Protein AF-A0A6G4CUG3-F1 (afdb_monomer)

Solvent-accessible surface area (backbone atoms only — not comparable to full-atom values): 8266 Å² total; per-residue (Å²): 133,86,79,74,74,90,74,68,67,43,77,49,81,43,79,61,81,63,92,42,76,66,62,37,51,54,50,52,50,53,38,41,76,62,54,32,41,81,76,51,74,56,91,52,35,38,36,32,38,28,53,72,86,59,74,68,96,69,85,54,70,66,63,53,53,53,46,54,51,54,52,52,51,51,52,60,59,60,56,50,56,53,54,54,53,42,52,52,53,52,52,50,46,58,49,36,65,74,78,49,86,49,68,71,59,55,54,52,51,50,54,51,48,52,50,44,50,54,52,52,51,52,53,50,53,51,51,48,52,66,71,65,45,81,59,94,79,71,127

Structure (mmCIF, N/CA/C/O backbone):
data_AF-A0A6G4CUG3-F1
#
_entry.id   AF-A0A6G4CUG3-F1
#
loop_
_atom_site.group_PDB
_atom_site.id
_atom_site.type_symbol
_atom_site.label_atom_id
_atom_site.label_alt_id
_atom_site.label_comp_id
_atom_site.label_asym_id
_atom_site.label_entity_id
_atom_site.label_seq_id
_atom_site.pdbx_PDB_ins_code
_atom_site.Cartn_x
_atom_site.Cartn_y
_atom_site.Cartn_z
_atom_site.occupancy
_atom_site.B_iso_or_equiv
_atom_site.auth_seq_id
_atom_site.auth_comp_id
_atom_site.auth_asym_id
_atom_site.auth_atom_id
_atom_site.pdbx_PDB_model_num
ATOM 1 N N . MET A 1 1 ? 7.498 -23.394 29.356 1.00 38.47 1 MET A N 1
ATOM 2 C CA . MET A 1 1 ? 6.908 -22.271 28.596 1.00 38.47 1 MET A CA 1
ATOM 3 C C . MET A 1 1 ? 5.405 -22.499 28.534 1.00 38.47 1 MET A C 1
ATOM 5 O O . MET A 1 1 ? 4.965 -23.352 27.773 1.00 38.47 1 MET A O 1
ATOM 9 N N . GLU A 1 2 ? 4.625 -21.840 29.392 1.00 42.25 2 GLU A N 1
ATOM 10 C CA . GLU A 1 2 ? 3.159 -21.927 29.335 1.00 42.25 2 GLU A CA 1
ATOM 11 C C . GLU A 1 2 ? 2.655 -21.310 28.026 1.00 42.25 2 GLU A C 1
ATOM 13 O O . GLU A 1 2 ? 2.906 -20.137 27.737 1.00 42.25 2 GLU A O 1
ATOM 18 N N . LYS A 1 3 ? 1.933 -22.096 27.221 1.00 49.94 3 LYS A N 1
ATOM 19 C CA . LYS A 1 3 ? 1.184 -21.564 26.082 1.00 49.94 3 LYS A CA 1
ATOM 20 C C . LYS A 1 3 ? 0.015 -20.753 26.642 1.00 49.94 3 LYS A C 1
ATOM 22 O O . LYS A 1 3 ? -0.952 -21.328 27.136 1.00 49.94 3 LYS A O 1
ATOM 27 N N . LYS A 1 4 ? 0.109 -19.418 26.582 1.00 57.53 4 LYS A N 1
ATOM 28 C CA . LYS A 1 4 ? -1.028 -18.524 26.853 1.00 57.53 4 LYS A CA 1
ATOM 29 C C . LYS A 1 4 ? -2.232 -18.993 26.030 1.00 57.53 4 LYS A C 1
ATOM 31 O O . LYS A 1 4 ? -2.094 -19.244 24.833 1.00 57.53 4 LYS A O 1
ATOM 36 N N . LYS A 1 5 ? -3.392 -19.115 26.684 1.00 57.47 5 LYS A N 1
ATOM 37 C CA . LYS A 1 5 ? -4.667 -19.460 26.038 1.00 57.47 5 LYS A CA 1
ATOM 38 C C . LYS A 1 5 ? -4.909 -18.535 24.833 1.00 57.47 5 LYS A C 1
ATOM 40 O O . LYS A 1 5 ? -4.590 -17.346 24.942 1.00 57.47 5 LYS A O 1
ATOM 45 N N . PRO A 1 6 ? -5.453 -19.047 23.713 1.00 62.31 6 PRO A N 1
ATOM 46 C CA . PRO A 1 6 ? -5.801 -18.210 22.573 1.00 62.31 6 PRO A CA 1
ATOM 47 C C . PRO A 1 6 ? -6.804 -17.157 23.045 1.00 62.31 6 PRO A C 1
ATOM 49 O O . PRO A 1 6 ? -7.884 -17.486 23.530 1.00 62.31 6 PRO A O 1
ATOM 52 N N . LYS A 1 7 ? -6.396 -15.890 22.985 1.00 66.62 7 LYS A N 1
ATOM 53 C CA . LYS A 1 7 ? -7.278 -14.753 23.218 1.00 66.62 7 LYS A CA 1
ATOM 54 C C . LYS A 1 7 ? -7.787 -14.298 21.862 1.00 66.62 7 LYS A C 1
ATOM 56 O O . LYS A 1 7 ? -6.980 -14.014 20.977 1.00 66.62 7 LYS A O 1
ATOM 61 N N . ASN A 1 8 ? -9.102 -14.246 21.711 1.00 76.00 8 ASN A N 1
ATOM 62 C CA . ASN A 1 8 ? -9.705 -13.678 20.522 1.00 76.00 8 ASN A CA 1
ATOM 63 C C . ASN A 1 8 ? -9.625 -12.153 20.606 1.00 76.00 8 ASN A C 1
ATOM 65 O O . ASN A 1 8 ? -9.974 -11.556 21.628 1.00 76.00 8 ASN A O 1
ATOM 69 N N . TYR A 1 9 ? -9.141 -11.536 19.533 1.00 80.00 9 TYR A N 1
ATOM 70 C CA . TYR A 1 9 ? -8.990 -10.093 19.431 1.00 80.00 9 TYR A CA 1
ATOM 71 C C . TYR A 1 9 ? -9.734 -9.578 18.209 1.00 80.00 9 TYR A C 1
ATOM 73 O O . TYR A 1 9 ? -9.664 -10.171 17.131 1.00 80.00 9 TYR A O 1
ATOM 81 N N . ILE A 1 10 ? -10.378 -8.426 18.368 1.00 82.00 10 ILE A N 1
ATOM 82 C CA . ILE A 1 10 ? -10.897 -7.638 17.256 1.00 82.00 10 ILE A CA 1
ATOM 83 C C . ILE A 1 10 ? -9.861 -6.589 16.857 1.00 82.00 10 ILE A C 1
ATOM 85 O O . ILE A 1 10 ? -9.249 -5.942 17.709 1.00 82.00 10 ILE A O 1
ATOM 89 N N . TYR A 1 11 ? -9.661 -6.425 15.550 1.00 82.44 11 TYR A N 1
ATOM 90 C CA . TYR A 1 11 ? -8.733 -5.450 14.982 1.00 82.44 11 TYR A CA 1
ATOM 91 C C . TYR A 1 11 ? -9.502 -4.333 14.292 1.00 82.44 11 TYR A C 1
ATOM 93 O O . TYR A 1 11 ? -10.471 -4.582 13.571 1.00 82.44 11 TYR A O 1
ATOM 101 N N . TYR A 1 12 ? -9.045 -3.099 14.485 1.00 79.81 12 TYR A N 1
ATOM 102 C CA . TYR A 1 12 ? -9.648 -1.930 13.865 1.00 79.81 12 TYR A CA 1
ATOM 103 C C . TYR A 1 12 ? -8.586 -0.995 13.291 1.00 79.81 12 TYR A C 1
ATOM 105 O O . TYR A 1 12 ? -7.513 -0.823 13.868 1.00 79.81 12 TYR A O 1
ATOM 113 N N . ILE A 1 13 ? -8.898 -0.397 12.139 1.00 77.56 13 ILE A N 1
ATOM 114 C CA . ILE A 1 13 ? -8.057 0.609 11.488 1.00 77.56 13 ILE A CA 1
ATOM 115 C C . ILE A 1 13 ? -8.805 1.936 11.529 1.00 77.56 13 ILE A C 1
ATOM 117 O O . ILE A 1 13 ? -9.894 2.070 10.959 1.00 77.56 13 ILE A O 1
ATOM 121 N N . TYR A 1 14 ? -8.209 2.897 12.217 1.00 72.75 14 TYR A N 1
ATOM 122 C CA . TYR A 1 14 ? -8.731 4.235 12.434 1.00 72.75 14 TYR A CA 1
ATOM 123 C C . TYR A 1 14 ? -8.042 5.226 11.483 1.00 72.75 14 TYR A C 1
ATOM 125 O O . TYR A 1 14 ? -6.818 5.230 11.389 1.00 72.75 14 TYR A O 1
ATOM 133 N N . TYR A 1 15 ? -8.826 6.030 10.754 1.00 64.50 15 TYR A N 1
ATOM 134 C CA . TYR A 1 15 ? -8.349 6.927 9.689 1.00 64.50 15 TYR A CA 1
ATOM 135 C C . TYR A 1 15 ? -8.599 8.389 10.075 1.00 64.50 15 TYR A C 1
ATOM 137 O O . TYR A 1 15 ? -9.541 9.025 9.588 1.00 64.50 15 TYR A O 1
ATOM 145 N N . HIS A 1 16 ? -7.775 8.934 10.963 1.00 66.56 16 HIS A N 1
ATOM 146 C CA . HIS A 1 16 ? -7.820 10.353 11.301 1.00 66.56 16 HIS A CA 1
ATOM 147 C C . HIS A 1 16 ? -6.407 10.909 11.404 1.00 66.56 16 HIS A C 1
ATOM 149 O O . HIS A 1 16 ? -5.521 10.275 11.974 1.00 66.56 16 HIS A O 1
ATOM 155 N N . GLN A 1 17 ? -6.235 12.102 10.844 1.00 58.38 17 GLN A N 1
ATOM 156 C CA . GLN A 1 17 ? -5.035 12.900 11.011 1.00 58.38 17 GLN A CA 1
ATOM 157 C C . GLN A 1 17 ? -5.108 13.543 12.387 1.00 58.38 17 GLN A C 1
ATOM 159 O O . GLN A 1 17 ? -5.989 14.353 12.649 1.00 58.38 17 GLN A O 1
ATOM 164 N N . LEU A 1 18 ? -4.243 13.096 13.289 1.00 64.50 18 LEU A N 1
ATOM 165 C CA . LEU A 1 18 ? -4.003 13.777 14.553 1.00 64.50 18 LEU A CA 1
ATOM 166 C C . LEU A 1 18 ? -2.769 14.639 14.292 1.00 64.50 18 LEU A C 1
ATOM 168 O O . LEU A 1 18 ? -1.647 14.142 14.370 1.00 64.50 18 LEU A O 1
ATOM 172 N N . ASP A 1 19 ? -3.005 15.877 13.855 1.00 58.91 19 ASP A N 1
ATOM 173 C CA . ASP A 1 19 ? -1.961 16.785 13.359 1.00 58.91 19 ASP A CA 1
ATOM 174 C C . ASP A 1 19 ? -1.005 17.256 14.471 1.00 58.91 19 ASP A C 1
ATOM 176 O O . ASP A 1 19 ? 0.130 17.632 14.190 1.00 58.91 19 ASP A O 1
ATOM 180 N N . ASN A 1 20 ? -1.425 17.159 15.739 1.00 69.81 20 ASN A N 1
ATOM 181 C CA . ASN A 1 20 ? -0.613 17.481 16.909 1.00 69.81 20 ASN A CA 1
ATOM 182 C C . ASN A 1 20 ? -0.310 16.246 17.767 1.00 69.81 20 ASN A C 1
ATOM 184 O O . ASN A 1 20 ? -1.187 15.438 18.085 1.00 69.81 20 ASN A O 1
ATOM 188 N N . ASP A 1 21 ? 0.935 16.156 18.238 1.00 68.69 21 ASP A N 1
ATOM 189 C CA . ASP A 1 21 ? 1.394 15.089 19.137 1.00 68.69 21 ASP A CA 1
ATOM 190 C C . ASP A 1 21 ? 0.704 15.120 20.518 1.00 68.69 21 ASP A C 1
ATOM 192 O O . ASP A 1 21 ? 0.601 14.079 21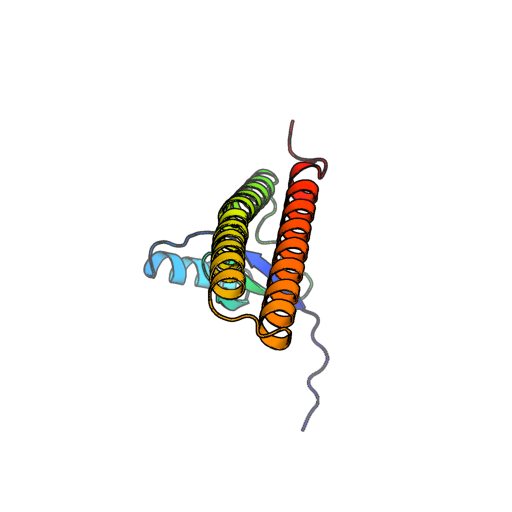.174 1.00 68.69 21 ASP A O 1
ATOM 196 N N . SER A 1 22 ? 0.217 16.286 20.968 1.00 69.88 22 SER A N 1
ATOM 197 C CA . SER A 1 22 ? -0.586 16.424 22.195 1.00 69.88 22 SER A CA 1
ATOM 198 C C . SER A 1 22 ? -1.944 15.746 22.047 1.00 69.88 22 SER A C 1
ATOM 200 O O . SER A 1 22 ? -2.276 14.840 22.812 1.00 69.88 22 SER A O 1
ATOM 202 N N . ASP A 1 23 ? -2.671 16.126 21.001 1.00 71.19 23 ASP A N 1
ATOM 203 C CA . ASP A 1 23 ? -4.045 15.698 20.733 1.00 71.19 23 ASP A CA 1
ATOM 204 C C . ASP A 1 23 ? -4.063 14.200 20.435 1.00 71.19 23 ASP A C 1
ATOM 206 O O . ASP A 1 23 ? -4.961 13.460 20.831 1.00 71.19 23 ASP A O 1
ATOM 210 N N . LYS A 1 24 ? -2.988 13.713 19.809 1.00 73.19 24 LYS A N 1
ATOM 211 C CA . LYS A 1 24 ? -2.760 12.295 19.582 1.00 73.19 24 LYS A CA 1
ATOM 212 C C . LYS A 1 24 ? -2.622 11.491 20.870 1.00 73.19 24 LYS A C 1
ATOM 214 O O . LYS A 1 24 ? -3.206 10.413 20.967 1.00 73.19 24 LYS A O 1
ATOM 219 N N . LYS A 1 25 ? -1.838 11.965 21.842 1.00 78.50 25 LYS A N 1
ATOM 220 C CA . LYS A 1 25 ? -1.655 11.258 23.122 1.00 78.50 25 LYS A CA 1
ATOM 221 C C . LYS A 1 25 ? -2.955 11.206 23.911 1.00 78.50 25 LYS A C 1
ATOM 223 O O . LYS A 1 25 ? -3.293 10.146 24.431 1.00 78.50 25 LYS A O 1
ATOM 228 N N . GLU A 1 26 ? -3.682 12.316 23.950 1.00 79.06 26 GLU A N 1
ATOM 229 C CA . GLU A 1 26 ? -4.989 12.398 24.600 1.00 79.06 26 GLU A CA 1
ATOM 230 C C . GLU A 1 26 ? -6.000 11.458 23.933 1.00 79.06 26 GLU A C 1
ATOM 232 O O . GLU A 1 26 ? -6.650 10.656 24.603 1.00 79.06 26 GLU A O 1
ATOM 237 N N . TYR A 1 27 ? -6.049 11.452 22.601 1.00 78.56 27 TYR A N 1
ATOM 238 C CA . TYR A 1 27 ? -6.943 10.578 21.850 1.00 78.56 27 TYR A CA 1
ATOM 239 C C . TYR A 1 27 ? -6.602 9.087 22.010 1.00 78.56 27 TYR A C 1
ATOM 241 O O . TYR A 1 27 ? -7.492 8.254 22.185 1.00 78.56 27 TYR A O 1
ATOM 249 N N . ILE A 1 28 ? -5.313 8.724 21.997 1.00 81.50 28 ILE A N 1
ATOM 250 C CA . ILE A 1 28 ? -4.866 7.347 22.268 1.00 81.50 28 ILE A CA 1
ATOM 251 C C . ILE A 1 28 ? -5.240 6.928 23.694 1.00 81.50 28 ILE A C 1
ATOM 253 O O . ILE A 1 28 ? -5.625 5.776 23.905 1.00 81.50 28 ILE A O 1
ATOM 257 N N . GLN A 1 29 ? -5.139 7.841 24.661 1.00 84.25 29 GLN A N 1
ATOM 258 C CA . GLN A 1 29 ? -5.531 7.568 26.038 1.00 84.25 29 GLN A CA 1
ATOM 259 C C . GLN A 1 29 ? -7.042 7.327 26.144 1.00 84.25 29 GLN A C 1
ATOM 261 O O . GLN A 1 29 ? -7.444 6.324 26.724 1.00 84.25 29 GLN A O 1
ATOM 266 N N . LEU A 1 30 ? -7.864 8.145 25.483 1.00 83.50 30 LEU A N 1
ATOM 267 C CA . LEU A 1 30 ? -9.316 7.954 25.425 1.00 83.50 30 LEU A CA 1
ATOM 268 C C . LEU A 1 30 ? -9.697 6.600 24.807 1.00 83.50 30 LEU A C 1
ATOM 270 O O . LEU A 1 30 ? -10.554 5.889 25.329 1.00 83.50 30 LEU A O 1
ATOM 274 N N . LEU A 1 31 ? -9.029 6.199 23.721 1.00 83.44 31 LEU A N 1
ATOM 275 C CA . LEU A 1 31 ? -9.234 4.880 23.114 1.00 83.44 31 LEU A CA 1
ATOM 276 C C . LEU A 1 31 ? -8.866 3.745 24.073 1.00 83.44 31 LEU A C 1
ATOM 278 O O . LEU A 1 31 ? -9.586 2.749 24.156 1.00 83.44 31 LEU A O 1
ATOM 282 N N . LYS A 1 32 ? -7.771 3.903 24.817 1.00 85.69 32 LYS A N 1
ATOM 283 C CA . LYS A 1 32 ? -7.337 2.935 25.825 1.00 85.69 32 LYS A CA 1
ATOM 284 C C . LYS A 1 32 ? -8.356 2.797 26.950 1.00 85.69 32 LYS A C 1
ATOM 286 O O . LYS A 1 32 ? -8.653 1.670 27.345 1.00 85.69 32 LYS A O 1
ATOM 291 N N . ASP A 1 33 ? -8.921 3.911 27.400 1.00 85.50 33 ASP A N 1
ATOM 292 C CA . ASP A 1 33 ? -9.972 3.933 28.418 1.00 85.50 33 ASP A CA 1
ATOM 293 C C . ASP A 1 33 ? -11.266 3.275 27.899 1.00 85.50 33 ASP A C 1
ATOM 295 O O . ASP A 1 33 ? -11.953 2.582 28.646 1.00 85.50 33 ASP A O 1
ATOM 299 N N . ALA A 1 34 ? -11.536 3.371 26.593 1.00 81.62 34 ALA A N 1
ATOM 300 C CA . ALA A 1 34 ? -12.619 2.661 25.905 1.00 81.62 34 ALA A CA 1
ATOM 301 C C . ALA A 1 34 ? -12.315 1.173 25.595 1.00 81.62 34 ALA A C 1
ATOM 303 O O . ALA A 1 34 ? -13.079 0.516 24.886 1.00 81.62 34 ALA A O 1
ATOM 304 N N . GLY A 1 35 ? -11.200 0.621 26.088 1.00 84.50 35 GLY A N 1
ATOM 305 C CA . GLY A 1 35 ? -10.820 -0.787 25.902 1.00 84.50 35 GLY A CA 1
ATOM 306 C C . GLY A 1 35 ? -10.017 -1.088 24.630 1.00 84.50 35 GLY A C 1
ATOM 307 O O . GLY A 1 35 ? -9.665 -2.245 24.378 1.00 84.50 35 GLY A O 1
ATOM 308 N N . TRP A 1 36 ? -9.671 -0.068 23.841 1.00 86.75 36 TRP A N 1
ATOM 309 C CA . TRP A 1 36 ? -8.887 -0.205 22.614 1.00 86.75 36 TRP A CA 1
ATOM 310 C C . TRP A 1 36 ? -7.399 0.024 22.864 1.00 86.75 36 TRP A C 1
ATOM 312 O O . TRP A 1 36 ? -6.943 1.100 23.232 1.00 86.75 36 TRP A O 1
ATOM 322 N N . ASN A 1 37 ? -6.591 -0.987 22.582 1.00 86.62 37 ASN A N 1
ATOM 323 C CA . ASN A 1 37 ? -5.144 -0.901 22.692 1.00 86.62 37 ASN A CA 1
ATOM 324 C C . ASN A 1 37 ? -4.520 -0.480 21.361 1.00 86.62 37 ASN A C 1
ATOM 326 O O . ASN A 1 37 ? -4.712 -1.142 20.339 1.00 86.62 37 ASN A O 1
ATOM 330 N N . PHE A 1 38 ? -3.695 0.562 21.403 1.00 84.81 38 PHE A N 1
ATOM 331 C CA . PHE A 1 38 ? -2.842 0.954 20.287 1.00 84.81 38 PHE A CA 1
ATOM 332 C C . PHE A 1 38 ? -1.797 -0.125 19.975 1.00 84.81 38 PHE A C 1
ATOM 334 O O . PHE A 1 38 ? -1.132 -0.638 20.877 1.00 84.81 38 PHE A O 1
ATOM 341 N N . ILE A 1 39 ? -1.659 -0.465 18.692 1.00 86.25 39 ILE A N 1
ATOM 342 C CA . ILE A 1 39 ? -0.627 -1.381 18.193 1.00 86.25 39 ILE A CA 1
ATOM 343 C C . ILE A 1 39 ? 0.471 -0.586 17.494 1.00 86.25 39 ILE A C 1
ATOM 345 O O . ILE A 1 39 ? 1.636 -0.663 17.875 1.00 86.25 39 ILE A O 1
ATOM 349 N N . SER A 1 40 ? 0.098 0.147 16.448 1.00 83.12 40 SER A N 1
ATOM 350 C CA . SER A 1 40 ? 1.026 0.887 15.600 1.00 83.12 40 SER A CA 1
ATOM 351 C C . SER A 1 40 ? 0.291 1.967 14.813 1.00 83.12 40 SER A C 1
ATOM 353 O O . SER A 1 40 ? -0.939 1.985 14.735 1.00 83.12 40 SER A O 1
ATOM 355 N N . GLN A 1 41 ? 1.057 2.867 14.205 1.00 77.81 41 GLN A N 1
ATOM 356 C CA . GLN A 1 41 ? 0.555 3.843 13.250 1.00 77.81 41 GLN A CA 1
ATOM 357 C C . GLN A 1 41 ? 1.381 3.760 11.971 1.00 77.81 41 GLN A C 1
ATOM 359 O O . GLN A 1 41 ? 2.607 3.658 12.032 1.00 77.81 41 GLN A O 1
ATOM 364 N N . TYR A 1 42 ? 0.705 3.829 10.829 1.00 75.69 42 TYR A N 1
ATOM 365 C CA . TYR A 1 42 ? 1.326 3.987 9.522 1.00 75.69 42 TYR A CA 1
ATOM 366 C C . TYR A 1 42 ? 0.616 5.111 8.774 1.00 75.69 42 TYR A C 1
ATOM 368 O O . TYR A 1 42 ? -0.581 5.008 8.502 1.00 75.69 42 TYR A O 1
ATOM 376 N N . ASP A 1 43 ? 1.349 6.184 8.472 1.00 74.06 43 ASP A N 1
ATOM 377 C CA . ASP A 1 43 ? 0.787 7.404 7.886 1.00 74.06 43 ASP A CA 1
ATOM 378 C C . ASP A 1 43 ? -0.439 7.887 8.700 1.00 74.06 43 ASP A C 1
ATOM 380 O O . ASP A 1 43 ? -0.355 8.066 9.922 1.00 74.06 43 ASP A O 1
ATOM 384 N N . ASN A 1 44 ? -1.600 8.023 8.062 1.00 70.06 44 ASN A N 1
ATOM 385 C CA . ASN A 1 44 ? -2.841 8.484 8.685 1.00 70.06 44 ASN A CA 1
ATOM 386 C C . ASN A 1 44 ? -3.714 7.332 9.213 1.00 70.06 44 ASN A C 1
ATOM 388 O O . ASN A 1 44 ? -4.908 7.519 9.462 1.00 70.06 44 ASN A O 1
ATOM 392 N N . MET A 1 45 ? -3.141 6.129 9.333 1.00 73.31 45 MET A N 1
ATOM 393 C CA . MET A 1 45 ? -3.821 4.922 9.798 1.00 73.31 45 MET A CA 1
ATOM 394 C C . MET A 1 45 ? -3.292 4.494 11.162 1.00 73.31 45 MET A C 1
ATOM 396 O O . MET A 1 45 ? -2.105 4.209 11.324 1.00 73.31 45 MET A O 1
ATOM 400 N N . ILE A 1 46 ? -4.189 4.390 12.136 1.00 81.31 46 ILE A N 1
ATOM 401 C CA . ILE A 1 46 ? -3.892 3.881 13.473 1.00 81.31 46 ILE A CA 1
ATOM 402 C C . ILE A 1 46 ? -4.473 2.475 13.605 1.00 81.31 46 ILE A C 1
ATOM 404 O O . ILE A 1 46 ? -5.665 2.258 13.375 1.00 81.31 46 ILE A O 1
ATOM 408 N N . PHE A 1 47 ? -3.625 1.523 13.983 1.00 82.88 47 PHE A N 1
ATOM 409 C CA . PHE A 1 47 ? -3.993 0.132 14.205 1.00 82.88 47 PHE A CA 1
ATOM 410 C C . PHE A 1 47 ? -4.310 -0.093 15.678 1.00 82.88 47 PHE A C 1
ATOM 412 O O . PHE A 1 47 ? -3.480 0.154 16.558 1.00 82.88 47 PHE A O 1
ATOM 419 N N . LEU A 1 48 ? -5.516 -0.590 15.934 1.00 86.12 48 LEU A N 1
ATOM 420 C CA . LEU A 1 48 ? -6.062 -0.801 17.267 1.00 86.12 48 LEU A CA 1
ATOM 421 C C . LEU A 1 48 ? -6.478 -2.264 17.436 1.00 86.12 48 LEU A C 1
ATOM 423 O O . LEU A 1 48 ? -6.940 -2.902 16.485 1.00 86.12 48 LEU A O 1
ATOM 427 N N . ARG A 1 49 ? -6.340 -2.783 18.657 1.00 87.44 49 ARG A N 1
ATOM 428 C CA . ARG A 1 49 ? -6.863 -4.095 19.063 1.00 87.44 49 ARG A CA 1
ATOM 429 C C . ARG A 1 49 ? -7.718 -3.977 20.314 1.00 87.44 49 ARG A C 1
ATOM 431 O O . ARG A 1 49 ? -7.346 -3.260 21.239 1.00 87.44 49 ARG A O 1
ATOM 438 N N . ALA A 1 50 ? -8.782 -4.753 20.392 1.00 86.44 50 ALA A N 1
ATOM 439 C CA . ALA A 1 50 ? -9.569 -4.906 21.609 1.00 86.44 50 ALA A CA 1
ATOM 440 C C . ALA A 1 50 ? -9.971 -6.373 21.809 1.00 86.44 50 ALA A C 1
ATOM 442 O O . ALA A 1 50 ? -9.786 -7.195 20.907 1.00 86.44 50 ALA A O 1
ATOM 443 N N . GLU A 1 51 ? -10.445 -6.721 23.003 1.00 85.31 51 GLU A N 1
ATOM 444 C CA . GLU A 1 51 ? -11.002 -8.055 23.257 1.00 85.31 51 GLU A CA 1
ATOM 445 C C . GLU A 1 51 ? -12.372 -8.185 22.559 1.00 85.31 51 GLU A C 1
ATOM 447 O O . GLU A 1 51 ? -13.034 -7.191 22.246 1.00 85.31 51 GLU A O 1
ATOM 452 N N . GLU A 1 52 ? -12.790 -9.411 22.237 1.00 77.75 52 GLU A N 1
ATOM 453 C CA . GLU A 1 52 ? -14.126 -9.633 21.671 1.00 77.75 52 GLU A CA 1
ATOM 454 C C . GLU A 1 52 ? -15.212 -9.110 22.623 1.00 77.75 52 GLU A C 1
ATOM 456 O O . GLU A 1 52 ? -15.214 -9.422 23.810 1.00 77.75 52 GLU A O 1
ATOM 461 N N . GLY A 1 53 ? -16.140 -8.307 22.093 1.00 75.38 53 GLY A N 1
ATOM 462 C CA . GLY A 1 53 ? -17.214 -7.680 22.869 1.00 75.38 53 GLY A CA 1
ATOM 463 C C . GLY A 1 53 ? -16.978 -6.211 23.229 1.00 75.38 53 GLY A C 1
ATOM 464 O O . GLY A 1 53 ? -17.913 -5.566 23.696 1.00 75.38 53 GLY A O 1
ATOM 465 N N . THR A 1 54 ? -15.791 -5.647 22.971 1.00 79.06 54 THR A N 1
ATOM 466 C CA . THR A 1 54 ? -15.570 -4.198 23.112 1.00 79.06 54 THR A CA 1
ATOM 467 C C . THR A 1 54 ? -16.426 -3.414 22.111 1.00 79.06 54 THR A C 1
ATOM 469 O O . THR A 1 54 ? -16.503 -3.766 20.928 1.00 79.06 54 THR A O 1
ATOM 472 N N . GLU A 1 55 ? -17.069 -2.344 22.585 1.00 75.94 55 GLU A N 1
ATOM 473 C CA . GLU A 1 55 ? -17.899 -1.476 21.7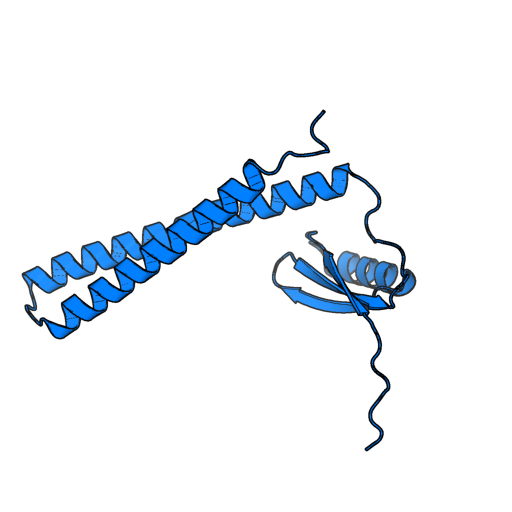51 1.00 75.94 55 GLU A CA 1
ATOM 474 C C . GLU A 1 55 ? -17.098 -0.861 20.597 1.00 75.94 55 GLU A C 1
ATOM 476 O O . GLU A 1 55 ? -15.914 -0.520 20.709 1.00 75.94 55 GLU A O 1
ATOM 481 N N . LYS A 1 56 ? -17.754 -0.741 19.439 1.00 68.31 56 LYS A N 1
ATOM 482 C CA . LYS A 1 56 ? -17.130 -0.195 18.233 1.00 68.31 56 LYS A CA 1
ATOM 483 C C . LYS A 1 56 ? -16.895 1.302 18.414 1.00 68.31 56 LYS A C 1
ATOM 485 O O . LYS A 1 56 ? -17.817 2.027 18.751 1.00 68.31 56 LYS A O 1
ATOM 490 N N . ILE A 1 57 ? -15.690 1.755 18.060 1.00 68.94 57 ILE A N 1
ATOM 491 C CA . ILE A 1 57 ? -15.278 3.173 18.114 1.00 68.94 57 ILE A CA 1
ATOM 492 C C . ILE A 1 57 ? -16.211 4.076 17.294 1.00 68.94 57 ILE A C 1
ATOM 494 O O . ILE A 1 57 ? -16.394 5.241 17.619 1.00 68.94 57 ILE A O 1
ATOM 498 N N . TYR A 1 58 ? -16.800 3.541 16.225 1.00 64.38 58 TYR A N 1
ATOM 499 C CA . TYR A 1 58 ? -17.758 4.265 15.405 1.00 64.38 58 TYR A CA 1
ATOM 500 C C . TYR A 1 58 ? -19.062 3.489 15.314 1.00 64.38 58 TYR A C 1
ATOM 502 O O . TYR A 1 58 ? -19.109 2.381 14.768 1.00 64.38 58 TYR A O 1
ATOM 510 N N . THR A 1 59 ? -20.117 4.103 15.826 1.00 59.03 59 THR A N 1
ATOM 511 C CA . THR A 1 59 ? -21.508 3.680 15.65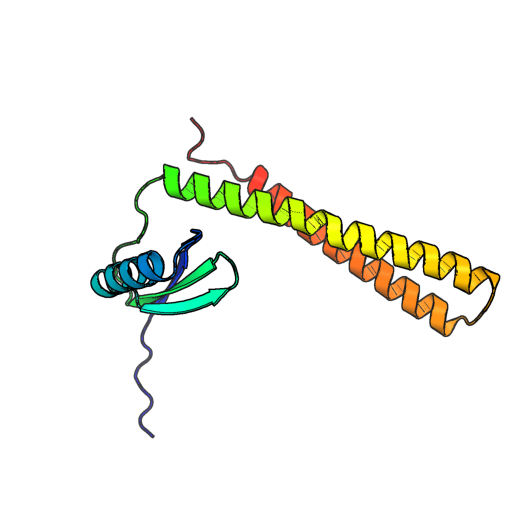0 1.00 59.03 59 THR A CA 1
ATOM 512 C C . THR A 1 59 ? -22.185 4.429 14.508 1.00 59.03 59 THR A C 1
ATOM 514 O O . THR A 1 59 ? -23.157 3.929 13.942 1.00 59.03 59 THR A O 1
ATOM 517 N N . ASP A 1 60 ? -21.637 5.586 14.127 1.00 59.09 60 ASP A N 1
ATOM 518 C CA . ASP A 1 60 ? -22.301 6.516 13.227 1.00 59.09 60 ASP A CA 1
ATOM 519 C C . ASP A 1 60 ? -21.949 6.264 11.762 1.00 59.09 60 ASP A C 1
ATOM 521 O O . ASP A 1 60 ? -20.801 6.089 11.341 1.00 59.09 60 ASP A O 1
ATOM 525 N N . ILE A 1 61 ? -23.012 6.264 10.970 1.00 57.38 61 ILE A N 1
ATOM 526 C CA . ILE A 1 61 ? -23.031 6.015 9.534 1.00 57.38 61 ILE A CA 1
ATOM 527 C C . ILE A 1 61 ? -22.166 7.029 8.767 1.00 57.38 61 ILE A C 1
ATOM 529 O O . ILE A 1 61 ? -21.443 6.663 7.834 1.00 57.38 61 ILE A O 1
ATOM 533 N N . ASP A 1 62 ? -22.191 8.289 9.193 1.00 57.50 62 ASP A N 1
ATOM 534 C CA . ASP A 1 62 ? -21.499 9.383 8.514 1.00 57.50 62 ASP A CA 1
ATOM 535 C C . ASP A 1 62 ? -19.978 9.239 8.613 1.00 57.50 62 ASP A C 1
ATOM 537 O O . ASP A 1 62 ? -19.244 9.496 7.652 1.00 57.50 62 ASP A O 1
ATOM 541 N N . THR A 1 63 ? -19.476 8.727 9.738 1.00 60.44 63 THR A N 1
ATOM 542 C CA . THR A 1 63 ? -18.038 8.523 9.936 1.00 60.44 63 THR A CA 1
ATOM 543 C C . THR A 1 63 ? -17.502 7.362 9.098 1.00 60.44 63 THR A C 1
ATOM 545 O O . THR A 1 63 ? -16.364 7.410 8.619 1.00 60.44 63 THR A O 1
ATOM 548 N N . LEU A 1 64 ? -18.336 6.351 8.830 1.00 60.72 64 LEU A N 1
ATOM 549 C CA . LEU A 1 64 ? -18.014 5.273 7.890 1.00 60.72 64 LEU A CA 1
ATOM 550 C C . LEU A 1 64 ? -17.933 5.790 6.445 1.00 60.72 64 LEU A C 1
ATOM 552 O O . LEU A 1 64 ? -17.003 5.427 5.721 1.00 60.72 64 LEU A O 1
ATOM 556 N N . ALA A 1 65 ? -18.840 6.684 6.042 1.00 58.44 65 ALA A N 1
ATOM 557 C CA . ALA A 1 65 ? -18.813 7.301 4.716 1.00 58.44 65 ALA A CA 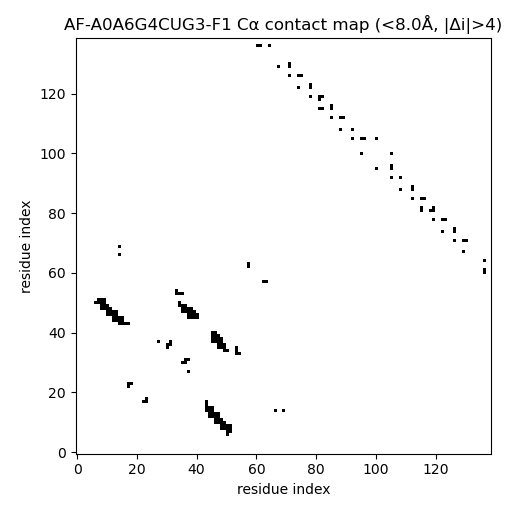1
ATOM 558 C C . ALA A 1 65 ? -17.583 8.211 4.517 1.00 58.44 65 ALA A C 1
ATOM 560 O O . ALA A 1 65 ? -16.944 8.176 3.461 1.00 58.44 65 ALA A O 1
ATOM 561 N N . ILE A 1 66 ? -17.192 8.981 5.540 1.00 61.38 66 ILE A N 1
ATOM 562 C CA . ILE A 1 66 ? -15.964 9.798 5.514 1.00 61.38 66 ILE A CA 1
ATOM 563 C C . ILE A 1 66 ? -14.720 8.909 5.369 1.00 61.38 66 ILE A C 1
ATOM 565 O O . ILE A 1 66 ? -13.823 9.231 4.583 1.00 61.38 66 ILE A O 1
ATOM 569 N N . ARG A 1 67 ? -14.671 7.767 6.069 1.00 63.25 67 ARG A N 1
ATOM 570 C CA . ARG A 1 67 ? -13.583 6.784 5.947 1.00 63.25 67 ARG A CA 1
ATOM 571 C C . ARG A 1 67 ? -13.480 6.218 4.530 1.00 63.25 67 ARG A C 1
ATOM 573 O O . ARG A 1 67 ? -12.380 6.188 3.975 1.00 63.25 67 ARG A O 1
ATOM 580 N N . GLU A 1 68 ? -14.596 5.794 3.935 1.00 63.09 68 GLU A N 1
ATOM 581 C CA . GLU A 1 68 ? -14.602 5.271 2.560 1.00 63.09 68 GLU A CA 1
ATOM 582 C C . GLU A 1 68 ? -14.152 6.343 1.550 1.00 63.09 68 GLU A C 1
ATOM 584 O O . GLU A 1 68 ? -13.336 6.059 0.667 1.00 63.09 68 GLU A O 1
ATOM 589 N N . ASN A 1 69 ? -14.577 7.597 1.729 1.00 63.56 69 ASN A N 1
ATOM 590 C CA . ASN A 1 69 ? -14.152 8.708 0.877 1.00 63.56 69 ASN A CA 1
ATOM 591 C C . ASN A 1 69 ? -12.648 9.004 0.998 1.00 63.56 69 ASN A C 1
ATOM 593 O O . ASN A 1 69 ? -11.977 9.102 -0.035 1.00 63.56 69 ASN A O 1
ATOM 597 N N . LYS A 1 70 ? -12.092 9.081 2.218 1.00 63.44 70 LYS A N 1
ATOM 598 C CA . LYS A 1 70 ? -10.648 9.307 2.435 1.00 63.44 70 LYS A CA 1
ATOM 599 C C . LYS A 1 70 ? -9.797 8.189 1.827 1.00 63.44 70 LYS A C 1
ATOM 601 O O . LYS A 1 70 ? -8.815 8.467 1.141 1.00 63.44 70 LYS A O 1
ATOM 606 N N . PHE A 1 71 ? -10.208 6.935 2.006 1.00 65.69 71 PHE A N 1
ATOM 607 C CA . PHE A 1 71 ? -9.511 5.789 1.422 1.00 65.69 71 PHE A CA 1
ATOM 608 C C . PHE A 1 71 ? -9.566 5.808 -0.117 1.00 65.69 71 PHE A C 1
ATOM 610 O O . PHE A 1 71 ? -8.552 5.594 -0.781 1.00 65.69 71 PHE A O 1
ATOM 617 N N . SER A 1 72 ? -10.718 6.163 -0.699 1.00 64.25 72 SER A N 1
ATOM 618 C CA . SER A 1 72 ? -10.860 6.296 -2.156 1.00 64.25 72 SER A CA 1
ATOM 619 C C . SER A 1 72 ? -10.002 7.424 -2.748 1.00 64.25 72 SER A C 1
ATOM 621 O O . SER A 1 72 ? -9.512 7.295 -3.871 1.00 64.25 72 SER A O 1
ATOM 623 N N . TYR A 1 73 ? -9.799 8.517 -2.002 1.00 64.12 73 TYR A N 1
ATOM 624 C CA . TYR A 1 73 ? -8.954 9.634 -2.421 1.00 64.12 73 TYR A CA 1
ATOM 625 C C . TYR A 1 73 ? -7.469 9.254 -2.417 1.00 64.12 73 TYR A C 1
ATOM 627 O O . TYR A 1 73 ? -6.773 9.559 -3.385 1.00 64.12 73 TYR A O 1
ATOM 635 N N . SER A 1 74 ? -7.006 8.525 -1.393 1.00 66.62 74 SER A N 1
ATOM 636 C CA . SER A 1 74 ? -5.630 8.005 -1.351 1.00 66.62 74 SER A CA 1
ATOM 637 C C . SER A 1 74 ? -5.343 7.109 -2.554 1.00 66.62 74 SER A C 1
ATOM 639 O O . SER A 1 74 ? -4.402 7.372 -3.295 1.00 66.62 74 SER A O 1
ATOM 641 N N . ILE A 1 75 ? -6.226 6.143 -2.841 1.00 69.12 75 ILE A N 1
ATOM 642 C CA . ILE A 1 75 ? -6.048 5.228 -3.980 1.00 69.12 75 ILE A CA 1
ATOM 643 C C . ILE A 1 75 ? -5.932 5.994 -5.300 1.00 69.12 75 ILE A C 1
ATOM 645 O O . ILE A 1 75 ? -5.062 5.688 -6.107 1.00 69.12 75 ILE A O 1
ATOM 649 N N . LYS A 1 76 ? -6.765 7.020 -5.525 1.00 72.19 76 LYS A N 1
ATOM 650 C CA . LYS A 1 76 ? -6.667 7.844 -6.741 1.00 72.19 76 LYS A CA 1
ATOM 651 C C . LYS A 1 76 ? -5.312 8.534 -6.879 1.00 72.19 76 LYS A C 1
ATOM 653 O O . LYS A 1 76 ? -4.800 8.615 -7.989 1.00 72.19 76 LYS A O 1
ATOM 658 N N . LYS A 1 77 ? -4.760 9.062 -5.784 1.00 73.25 77 LYS A N 1
ATOM 659 C CA . LYS A 1 77 ? -3.448 9.720 -5.792 1.00 73.25 77 LYS A CA 1
ATOM 660 C C . LYS A 1 77 ? -2.342 8.705 -6.092 1.00 73.25 77 LYS A C 1
ATOM 662 O O . LYS A 1 77 ? -1.492 8.960 -6.944 1.00 73.25 77 LYS A O 1
ATOM 667 N N . ASP A 1 78 ? -2.417 7.538 -5.463 1.00 76.12 78 ASP A N 1
ATOM 668 C CA . ASP A 1 78 ? -1.415 6.477 -5.585 1.00 76.12 78 ASP A CA 1
ATOM 669 C C . ASP A 1 78 ? -1.431 5.804 -6.968 1.00 76.12 78 ASP A C 1
ATOM 671 O O . ASP A 1 78 ? -0.419 5.261 -7.402 1.00 76.12 78 ASP A O 1
ATOM 675 N N . MET A 1 79 ? -2.538 5.905 -7.714 1.00 77.38 79 MET A N 1
ATOM 676 C CA . MET A 1 79 ? -2.636 5.425 -9.098 1.00 77.38 79 MET A CA 1
ATOM 677 C C . MET A 1 79 ? -1.757 6.192 -10.099 1.00 77.38 79 MET A C 1
ATOM 679 O O . MET A 1 79 ? -1.411 5.632 -11.138 1.00 77.38 79 MET A O 1
ATOM 683 N N . PHE A 1 80 ? -1.374 7.443 -9.824 1.00 81.44 80 PHE A N 1
ATOM 684 C CA . PHE A 1 80 ? -0.549 8.223 -10.760 1.00 81.44 80 PHE A CA 1
ATOM 685 C C . PHE A 1 80 ? 0.929 7.821 -10.733 1.00 81.44 80 PHE A C 1
ATOM 687 O O . PHE A 1 80 ? 1.593 7.850 -11.769 1.00 81.44 80 PHE A O 1
ATOM 694 N N . ALA A 1 81 ? 1.441 7.408 -9.573 1.00 86.19 81 ALA A N 1
ATOM 695 C CA . ALA A 1 81 ? 2.834 7.002 -9.412 1.00 86.19 81 ALA A CA 1
ATOM 696 C C . ALA A 1 81 ? 3.258 5.847 -10.350 1.00 86.19 81 ALA A C 1
ATOM 698 O O . ALA A 1 81 ? 4.245 6.019 -11.072 1.00 86.19 81 ALA A O 1
ATOM 699 N N . PRO A 1 82 ? 2.539 4.706 -10.432 1.00 86.44 82 PRO A N 1
ATOM 700 C CA . PRO A 1 82 ? 2.934 3.612 -11.318 1.00 86.44 82 PRO A CA 1
ATOM 701 C C . PRO A 1 82 ? 2.837 3.986 -12.802 1.00 86.44 82 PRO A C 1
ATOM 703 O O . PRO A 1 82 ? 3.646 3.505 -13.590 1.00 86.44 82 PRO A O 1
ATOM 706 N N . ILE A 1 83 ? 1.919 4.883 -13.186 1.00 87.25 83 ILE A N 1
ATOM 707 C CA . ILE A 1 83 ? 1.802 5.377 -14.569 1.00 87.25 83 ILE A CA 1
ATOM 708 C C . ILE A 1 83 ? 3.056 6.162 -14.965 1.00 87.25 83 ILE A C 1
ATOM 710 O O . ILE A 1 83 ? 3.618 5.930 -16.035 1.00 87.25 83 ILE A O 1
ATOM 714 N N . ILE A 1 84 ? 3.524 7.061 -14.095 1.00 90.06 84 ILE A N 1
ATOM 715 C CA . ILE A 1 84 ? 4.739 7.851 -14.341 1.00 90.06 84 ILE A CA 1
ATOM 716 C C . ILE A 1 84 ? 5.959 6.929 -14.447 1.00 90.06 84 ILE A C 1
ATOM 718 O O . ILE A 1 84 ? 6.742 7.049 -15.387 1.00 90.06 84 ILE A O 1
ATOM 722 N N . ILE A 1 85 ? 6.094 5.970 -13.526 1.00 90.88 85 ILE A N 1
ATOM 723 C CA . ILE A 1 85 ? 7.197 4.999 -13.541 1.00 90.88 85 ILE A CA 1
ATOM 724 C C . ILE A 1 85 ? 7.165 4.169 -14.832 1.00 90.88 85 ILE A C 1
ATOM 726 O O . ILE A 1 85 ? 8.196 3.996 -15.478 1.00 90.88 85 ILE A O 1
ATOM 730 N N . MET A 1 86 ? 5.989 3.707 -15.256 1.00 91.00 86 MET A N 1
ATOM 731 C CA . MET A 1 86 ? 5.828 2.955 -16.501 1.00 91.00 86 MET A CA 1
ATOM 732 C C . MET A 1 86 ? 6.286 3.763 -17.724 1.00 91.00 86 MET A C 1
ATOM 734 O O . MET A 1 86 ? 7.009 3.227 -18.562 1.00 91.00 86 MET A O 1
ATOM 738 N N . LEU A 1 87 ? 5.930 5.050 -17.811 1.00 91.81 87 LEU A N 1
ATOM 739 C CA . LEU A 1 87 ? 6.387 5.926 -18.897 1.00 91.81 87 LEU A CA 1
ATOM 740 C C . LEU A 1 87 ? 7.916 6.058 -18.924 1.00 91.81 87 LEU A C 1
ATOM 742 O O . LEU A 1 87 ? 8.511 5.994 -20.000 1.00 91.81 87 LEU A O 1
ATOM 746 N N . LEU A 1 88 ? 8.559 6.173 -17.759 1.00 92.88 88 LEU A N 1
ATOM 747 C CA . LEU A 1 88 ? 10.022 6.213 -17.664 1.00 92.88 88 LEU A CA 1
ATOM 748 C C . LEU A 1 88 ? 10.664 4.922 -18.191 1.00 92.88 88 LEU A C 1
ATOM 750 O O . LEU A 1 88 ? 11.632 4.992 -18.946 1.00 92.88 88 LEU A O 1
ATOM 754 N N . PHE A 1 89 ? 10.110 3.753 -17.855 1.00 90.12 89 PHE A N 1
ATOM 755 C CA . PHE A 1 89 ? 10.612 2.472 -18.366 1.00 90.12 89 PHE A CA 1
ATOM 756 C C . PHE A 1 89 ? 10.379 2.294 -19.872 1.00 90.12 89 PHE A C 1
ATOM 758 O O . PHE A 1 89 ? 11.226 1.712 -20.548 1.00 90.12 89 PHE A O 1
ATOM 765 N N . ILE A 1 90 ? 9.282 2.825 -20.421 1.00 89.88 90 ILE A N 1
ATOM 766 C CA . ILE A 1 90 ? 9.043 2.832 -21.873 1.00 89.88 90 ILE A CA 1
ATOM 767 C C . ILE A 1 90 ? 10.091 3.697 -22.585 1.00 89.88 90 ILE A C 1
ATOM 769 O O . ILE A 1 90 ? 10.665 3.261 -23.581 1.00 89.88 90 ILE A O 1
ATOM 773 N N . ILE A 1 91 ? 10.383 4.894 -22.065 1.00 90.06 91 ILE A N 1
ATOM 774 C CA . ILE A 1 91 ? 11.429 5.769 -22.619 1.00 90.06 91 ILE A CA 1
ATOM 775 C C . ILE A 1 91 ? 12.796 5.084 -22.528 1.00 90.06 91 ILE A C 1
ATOM 777 O O . ILE A 1 91 ? 13.534 5.051 -23.512 1.00 90.06 91 ILE A O 1
ATOM 781 N N . LEU A 1 92 ? 13.110 4.482 -21.377 1.00 87.50 92 LEU A N 1
ATOM 782 C CA . LEU A 1 92 ? 14.342 3.722 -21.182 1.00 87.50 92 LEU A CA 1
ATOM 783 C C . LEU A 1 92 ? 14.471 2.590 -22.209 1.00 87.50 92 LEU A C 1
ATOM 785 O O . LEU A 1 92 ? 15.543 2.426 -22.783 1.00 87.50 92 LEU A O 1
ATOM 789 N N . ARG A 1 93 ? 13.389 1.854 -22.490 1.00 85.31 93 ARG A N 1
ATOM 790 C CA . ARG A 1 93 ? 13.372 0.806 -23.521 1.00 85.31 93 ARG A CA 1
ATOM 791 C C . ARG A 1 93 ? 13.717 1.361 -24.902 1.00 85.31 93 ARG A C 1
ATOM 793 O O . ARG A 1 93 ? 14.568 0.794 -25.571 1.00 85.31 93 ARG A O 1
ATOM 800 N N . ILE A 1 94 ? 13.100 2.472 -25.309 1.00 87.25 94 ILE A N 1
ATOM 801 C CA . ILE A 1 94 ? 13.351 3.093 -26.624 1.00 87.25 94 ILE A CA 1
ATOM 802 C C . ILE A 1 94 ? 14.824 3.503 -26.759 1.00 87.25 94 ILE A C 1
ATOM 804 O O . ILE A 1 94 ? 15.436 3.301 -27.809 1.00 87.25 94 ILE A O 1
ATOM 808 N N . ILE A 1 95 ? 15.406 4.053 -25.689 1.00 85.88 95 ILE A N 1
ATOM 809 C CA . ILE A 1 95 ? 16.827 4.415 -25.652 1.00 85.88 95 ILE A CA 1
ATOM 810 C C . ILE A 1 95 ? 17.692 3.152 -25.751 1.00 85.88 95 ILE A C 1
ATOM 812 O O . ILE A 1 95 ? 18.586 3.089 -26.591 1.00 85.88 95 ILE A O 1
ATOM 816 N N . LEU A 1 96 ? 17.418 2.126 -24.943 1.00 83.38 96 LEU A N 1
ATOM 817 C CA . LEU A 1 96 ? 18.184 0.879 -24.966 1.00 83.38 96 LEU A CA 1
ATOM 818 C C . LEU A 1 96 ? 18.122 0.193 -26.334 1.00 83.38 96 LEU A C 1
ATOM 820 O O . LEU A 1 96 ? 19.173 -0.141 -26.866 1.00 83.38 96 LEU A O 1
ATOM 824 N N . ASP A 1 97 ? 16.948 0.094 -26.958 1.00 81.81 97 ASP A N 1
ATOM 825 C CA . ASP A 1 97 ? 16.797 -0.458 -28.313 1.00 81.81 97 ASP A CA 1
ATOM 826 C C . ASP A 1 97 ? 17.621 0.311 -29.359 1.00 81.81 97 ASP A C 1
ATOM 828 O O . ASP A 1 97 ? 18.136 -0.287 -30.304 1.00 81.81 97 ASP A O 1
ATOM 832 N N . SER A 1 98 ? 17.778 1.626 -29.177 1.00 80.38 98 SER A N 1
ATOM 833 C CA . SER A 1 98 ? 18.510 2.493 -30.109 1.00 80.38 98 SER A CA 1
ATOM 834 C C . SER A 1 98 ? 20.033 2.411 -29.951 1.00 80.38 98 SER A C 1
ATOM 836 O O . SER A 1 98 ? 20.753 2.587 -30.932 1.00 80.38 98 SER A O 1
ATOM 838 N N . PHE A 1 99 ? 20.539 2.162 -28.737 1.00 72.31 99 PHE A N 1
ATOM 839 C CA . PHE A 1 99 ? 21.978 2.227 -28.430 1.00 72.31 99 PHE A CA 1
ATOM 840 C C . PHE A 1 99 ? 22.615 0.871 -28.092 1.00 72.31 99 PHE A C 1
ATOM 842 O O . PHE A 1 99 ? 23.804 0.671 -28.334 1.00 72.31 99 PHE A O 1
ATOM 849 N N . ILE A 1 100 ? 21.860 -0.051 -27.493 1.00 66.88 100 ILE A N 1
ATOM 850 C CA . ILE A 1 100 ? 22.362 -1.274 -26.859 1.00 66.88 100 ILE A CA 1
ATOM 851 C C . ILE A 1 100 ? 21.379 -2.421 -27.149 1.00 66.88 100 ILE A C 1
ATOM 853 O O . ILE A 1 100 ? 20.464 -2.695 -26.377 1.00 66.88 100 ILE A O 1
ATOM 857 N N . ASN A 1 101 ? 21.589 -3.152 -28.249 1.00 69.81 101 ASN A N 1
ATOM 858 C CA . ASN A 1 101 ? 20.736 -4.288 -28.634 1.00 69.81 101 ASN A CA 1
ATOM 859 C C . ASN A 1 101 ? 21.065 -5.567 -27.829 1.00 69.81 101 ASN A C 1
ATOM 861 O O . ASN A 1 101 ? 21.463 -6.601 -28.373 1.00 69.81 101 ASN A O 1
ATOM 865 N N . ILE A 1 102 ? 20.947 -5.487 -26.500 1.00 81.00 102 ILE A N 1
ATOM 866 C CA . ILE A 1 102 ? 21.124 -6.624 -25.590 1.00 81.00 102 ILE A CA 1
ATOM 867 C C . ILE A 1 102 ? 19.747 -7.207 -25.269 1.00 81.00 102 ILE A C 1
ATOM 869 O O . ILE A 1 102 ? 19.016 -6.712 -24.411 1.00 81.00 102 ILE A O 1
ATOM 873 N N . LYS A 1 103 ? 19.423 -8.332 -25.914 1.00 82.25 103 LYS A N 1
ATOM 874 C CA . LYS A 1 103 ? 18.129 -9.025 -25.772 1.00 82.25 103 LYS A CA 1
ATOM 875 C C . LYS A 1 103 ? 17.735 -9.321 -24.318 1.00 82.25 103 LYS A C 1
ATOM 877 O O . LYS A 1 103 ? 16.564 -9.199 -23.974 1.00 82.25 103 LYS A O 1
ATOM 882 N N . ILE A 1 104 ? 18.698 -9.681 -23.461 1.00 84.25 104 ILE A N 1
ATOM 883 C CA . ILE A 1 104 ? 18.438 -10.006 -22.045 1.00 84.25 104 ILE A CA 1
ATOM 884 C C . ILE A 1 104 ? 17.931 -8.784 -21.259 1.00 84.25 104 ILE A C 1
ATOM 886 O O . ILE A 1 104 ? 17.067 -8.905 -20.389 1.00 84.25 104 ILE A O 1
ATOM 890 N N . LEU A 1 105 ? 18.460 -7.600 -21.575 1.00 82.62 105 LEU A N 1
ATOM 891 C CA . LEU A 1 105 ? 18.138 -6.360 -20.880 1.00 82.62 105 LEU A CA 1
ATOM 892 C C . LEU A 1 105 ? 16.742 -5.883 -21.286 1.00 82.62 105 LEU A C 1
ATOM 894 O O . LEU A 1 105 ? 15.922 -5.581 -20.421 1.00 82.62 105 LEU A O 1
ATOM 898 N N . ASN A 1 106 ? 16.441 -5.930 -22.585 1.00 83.44 106 ASN A N 1
ATOM 899 C CA . ASN A 1 106 ? 15.120 -5.604 -23.120 1.00 83.44 106 ASN A CA 1
ATOM 900 C C . ASN A 1 106 ? 14.028 -6.515 -22.552 1.00 83.44 106 ASN A C 1
ATOM 902 O O . ASN A 1 106 ? 12.996 -6.026 -22.099 1.00 83.44 106 ASN A O 1
ATOM 906 N N . PHE A 1 107 ? 14.290 -7.823 -22.486 1.00 86.88 107 PHE A N 1
ATOM 907 C CA . PHE A 1 107 ? 13.362 -8.780 -21.885 1.00 86.88 107 PHE A CA 1
ATOM 908 C C . PHE A 1 107 ? 13.093 -8.478 -20.400 1.00 86.88 107 PHE A C 1
ATOM 910 O O . PHE A 1 107 ? 11.954 -8.538 -19.941 1.00 86.88 107 PHE A O 1
ATOM 917 N N . THR A 1 108 ? 14.125 -8.083 -19.649 1.00 88.50 108 THR A N 1
ATOM 918 C CA . THR A 1 108 ? 13.975 -7.691 -18.238 1.00 88.50 108 THR A CA 1
ATOM 919 C C . THR A 1 108 ? 13.101 -6.441 -18.090 1.00 88.50 108 THR A C 1
ATOM 921 O O . THR A 1 108 ? 12.210 -6.407 -17.239 1.00 88.50 108 THR A O 1
ATOM 924 N N . VAL A 1 109 ? 13.309 -5.424 -18.932 1.00 88.81 109 VAL A N 1
ATOM 925 C CA . VAL A 1 109 ? 12.495 -4.196 -18.928 1.00 88.81 109 VAL A CA 1
ATOM 926 C C . VAL A 1 109 ? 11.035 -4.493 -19.291 1.00 88.81 109 VAL A C 1
ATOM 928 O O . VAL A 1 109 ? 10.128 -3.952 -18.657 1.00 88.81 109 VAL A O 1
ATOM 931 N N . GLU A 1 110 ? 10.783 -5.392 -20.244 1.00 87.75 110 GLU A N 1
ATOM 932 C CA . GLU A 1 110 ? 9.425 -5.810 -20.620 1.00 87.75 110 GLU A CA 1
ATOM 933 C C . GLU A 1 110 ? 8.674 -6.488 -19.468 1.00 87.75 110 GLU A C 1
ATOM 935 O O . GLU A 1 110 ? 7.504 -6.173 -19.235 1.00 87.75 110 GLU A O 1
ATOM 940 N N . ILE A 1 111 ? 9.344 -7.350 -18.693 1.00 92.75 111 ILE A N 1
ATOM 941 C CA . ILE A 1 111 ? 8.750 -7.971 -17.498 1.00 92.75 111 ILE A CA 1
ATOM 942 C C . ILE A 1 111 ? 8.352 -6.907 -16.468 1.00 92.75 111 ILE A C 1
ATOM 944 O O . ILE A 1 111 ? 7.262 -6.980 -15.893 1.00 92.75 111 ILE A O 1
ATOM 948 N N . ILE A 1 112 ? 9.204 -5.901 -16.248 1.00 91.88 112 ILE A N 1
ATOM 949 C CA . ILE A 1 112 ? 8.923 -4.810 -15.304 1.00 91.88 112 ILE A CA 1
ATOM 950 C C . ILE A 1 112 ? 7.700 -4.008 -15.763 1.00 91.88 112 ILE A C 1
ATOM 952 O O . ILE A 1 112 ? 6.792 -3.766 -14.965 1.00 91.88 112 ILE A O 1
ATOM 956 N N . ILE A 1 113 ? 7.635 -3.642 -17.047 1.00 91.19 113 ILE A N 1
ATOM 957 C CA . ILE A 1 113 ? 6.492 -2.915 -17.617 1.00 91.19 113 ILE A CA 1
ATOM 958 C C . ILE A 1 113 ? 5.205 -3.740 -17.475 1.00 91.19 113 ILE A C 1
ATOM 960 O O . ILE A 1 113 ? 4.194 -3.213 -17.010 1.00 91.19 113 ILE A O 1
ATOM 964 N N . ALA A 1 114 ? 5.237 -5.035 -17.802 1.00 92.12 114 ALA A N 1
ATOM 965 C CA . ALA A 1 114 ? 4.082 -5.920 -17.650 1.00 92.12 114 ALA A CA 1
ATOM 966 C C . ALA A 1 114 ? 3.603 -6.007 -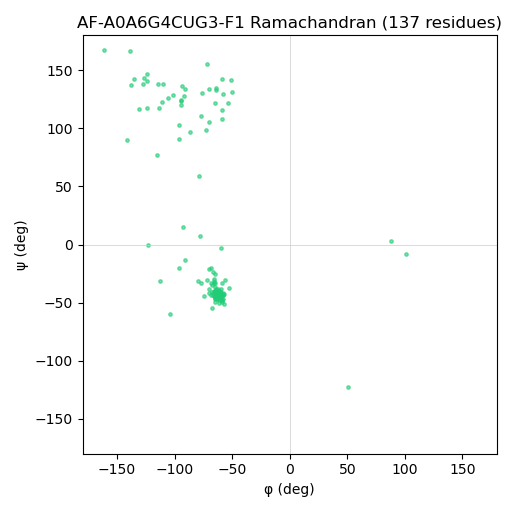16.188 1.00 92.12 114 ALA A C 1
ATOM 968 O O . ALA A 1 114 ? 2.400 -5.933 -15.919 1.00 92.12 114 ALA A O 1
ATOM 969 N N . GLY A 1 115 ? 4.536 -6.089 -15.233 1.00 92.56 115 GLY A N 1
ATOM 970 C CA . GLY A 1 115 ? 4.230 -6.059 -13.802 1.00 92.56 115 GLY A CA 1
ATOM 971 C C . GLY A 1 115 ? 3.571 -4.748 -13.359 1.00 92.56 115 GLY A C 1
ATOM 972 O O . GLY A 1 115 ? 2.567 -4.773 -12.644 1.00 92.56 115 GLY A O 1
ATOM 973 N N . LEU A 1 116 ? 4.077 -3.605 -13.832 1.00 91.25 116 LEU A N 1
ATOM 974 C CA . LEU A 1 116 ? 3.508 -2.281 -13.546 1.00 91.25 116 LEU A CA 1
ATOM 975 C C . LEU A 1 116 ? 2.094 -2.118 -14.119 1.00 91.25 116 LEU A C 1
ATOM 977 O O . LEU A 1 116 ? 1.222 -1.557 -13.448 1.00 91.25 116 LEU A O 1
ATOM 981 N N . ILE A 1 117 ? 1.836 -2.650 -15.318 1.00 90.88 117 ILE A N 1
ATOM 982 C CA . ILE A 1 117 ? 0.491 -2.681 -15.912 1.00 90.88 117 ILE A CA 1
ATOM 983 C C . ILE A 1 117 ? -0.452 -3.497 -15.024 1.00 90.88 117 ILE A C 1
ATOM 985 O O . ILE A 1 117 ? -1.512 -3.000 -14.639 1.00 90.88 117 ILE A O 1
ATOM 989 N N . GLY A 1 118 ? -0.056 -4.716 -14.642 1.00 91.19 118 GLY A N 1
ATOM 990 C CA . GLY A 1 118 ? -0.860 -5.581 -13.775 1.00 91.19 118 GLY A CA 1
ATOM 991 C C . GLY A 1 118 ? -1.185 -4.928 -12.429 1.00 91.19 118 GLY A C 1
ATOM 992 O O . GLY A 1 118 ? -2.339 -4.935 -11.992 1.00 91.19 118 GLY A O 1
ATOM 993 N N . PHE A 1 119 ? -0.195 -4.284 -11.807 1.00 90.06 119 PHE A N 1
ATOM 994 C CA . PHE A 1 119 ? -0.380 -3.540 -10.561 1.00 90.06 119 PHE A CA 1
ATOM 995 C C . PHE A 1 119 ? -1.357 -2.364 -10.723 1.00 90.06 119 PHE A C 1
ATOM 997 O O . PHE A 1 119 ? -2.270 -2.195 -9.913 1.00 90.06 119 PHE A O 1
ATOM 1004 N N . THR A 1 120 ? -1.229 -1.591 -11.804 1.00 88.62 120 THR A N 1
ATOM 1005 C CA . THR A 1 120 ? -2.115 -0.449 -12.089 1.00 88.62 120 THR A CA 1
ATOM 1006 C C . THR A 1 120 ? -3.561 -0.899 -12.313 1.00 88.62 120 THR A C 1
ATOM 1008 O O . THR A 1 120 ? -4.495 -0.288 -11.787 1.00 88.62 120 THR A O 1
ATOM 1011 N N . VAL A 1 121 ? -3.763 -2.006 -13.034 1.00 89.88 121 VAL A N 1
ATOM 1012 C CA . VAL A 1 121 ? -5.090 -2.610 -13.237 1.00 89.88 121 VAL A CA 1
ATOM 1013 C C . VAL A 1 121 ? -5.689 -3.073 -11.907 1.00 89.88 121 VAL A C 1
ATOM 1015 O O . VAL A 1 121 ? -6.865 -2.814 -11.647 1.00 89.88 121 VAL A O 1
ATOM 1018 N N . ALA A 1 122 ? -4.898 -3.700 -11.033 1.00 88.62 122 ALA A N 1
ATOM 1019 C CA . ALA A 1 122 ? -5.364 -4.122 -9.712 1.00 88.62 122 ALA A CA 1
ATOM 1020 C C . ALA A 1 122 ? -5.827 -2.930 -8.852 1.00 88.62 122 ALA A C 1
ATOM 1022 O O . ALA A 1 122 ? -6.909 -2.990 -8.255 1.00 88.62 122 ALA A O 1
ATOM 1023 N N . LEU A 1 123 ? -5.067 -1.827 -8.843 1.00 86.19 123 LEU A N 1
ATOM 1024 C CA . LEU A 1 123 ? -5.469 -0.586 -8.170 1.00 86.19 123 LEU A CA 1
ATOM 1025 C C . LEU A 1 123 ? -6.770 -0.019 -8.750 1.00 86.19 123 LEU A C 1
ATOM 1027 O O . LEU A 1 123 ? -7.661 0.371 -7.993 1.00 86.19 123 LEU A O 1
ATOM 1031 N N . PHE A 1 124 ? -6.922 -0.027 -10.077 1.00 86.44 124 PHE A N 1
ATOM 1032 C CA . PHE A 1 124 ? -8.138 0.451 -10.735 1.00 86.44 124 PHE A CA 1
ATOM 1033 C C . PHE A 1 124 ? -9.368 -0.399 -10.387 1.00 86.44 124 PHE A C 1
ATOM 1035 O O . PHE A 1 124 ? -10.428 0.145 -10.075 1.00 86.44 124 PHE A O 1
ATOM 1042 N N . ILE A 1 125 ? -9.232 -1.728 -10.367 1.00 87.31 125 ILE A N 1
ATOM 1043 C CA . ILE A 1 125 ? -10.304 -2.635 -9.928 1.00 87.31 125 ILE A CA 1
ATOM 1044 C C . ILE A 1 125 ? -10.669 -2.358 -8.463 1.00 87.31 125 ILE A C 1
ATOM 1046 O O . ILE A 1 125 ? -11.855 -2.292 -8.129 1.00 87.31 125 ILE A O 1
ATOM 1050 N N . GLY A 1 126 ? -9.674 -2.166 -7.591 1.00 83.12 126 GLY A N 1
ATOM 1051 C CA . GLY A 1 126 ? -9.889 -1.781 -6.194 1.00 83.12 126 GLY A CA 1
ATOM 1052 C C . GLY A 1 126 ? -10.669 -0.469 -6.071 1.00 83.12 126 GLY A C 1
ATOM 1053 O O . GLY A 1 126 ? -11.673 -0.408 -5.360 1.00 83.12 126 GLY A O 1
ATOM 1054 N N . TYR A 1 127 ? -10.272 0.547 -6.838 1.00 83.00 127 TYR A N 1
ATOM 1055 C CA . TYR A 1 127 ? -10.967 1.830 -6.910 1.00 83.00 127 TYR A CA 1
ATOM 1056 C C . TYR A 1 127 ? -12.429 1.681 -7.365 1.00 83.00 127 TYR A C 1
ATOM 1058 O O . TYR A 1 127 ? -13.336 2.220 -6.722 1.00 83.00 127 TYR A O 1
ATOM 1066 N N . LEU A 1 128 ? -12.681 0.920 -8.436 1.00 83.12 128 LEU A N 1
ATOM 1067 C CA . LEU A 1 128 ? -14.035 0.670 -8.933 1.00 83.12 128 LEU A CA 1
ATOM 1068 C C . LEU A 1 128 ? -14.892 -0.060 -7.904 1.00 83.12 128 LEU A C 1
ATOM 1070 O O . LEU A 1 128 ? -16.033 0.340 -7.695 1.00 83.12 128 LEU A O 1
ATOM 1074 N N . LYS A 1 129 ? -14.354 -1.075 -7.218 1.00 81.19 129 LYS A N 1
ATOM 1075 C CA . LYS A 1 129 ? -15.083 -1.776 -6.151 1.00 81.19 129 LYS A CA 1
ATOM 1076 C C . LYS A 1 129 ? -15.519 -0.823 -5.046 1.00 81.19 129 LYS A C 1
ATOM 1078 O O . LYS A 1 129 ? -16.651 -0.925 -4.598 1.00 81.19 129 LYS A O 1
ATOM 1083 N N . ILE A 1 130 ? -14.665 0.112 -4.636 1.00 75.19 130 ILE A N 1
ATOM 1084 C CA . ILE A 1 130 ? -15.001 1.100 -3.598 1.00 75.19 130 ILE A CA 1
ATOM 1085 C C . ILE A 1 130 ? -16.067 2.076 -4.105 1.00 75.19 130 ILE A C 1
ATOM 1087 O O . ILE A 1 130 ? -17.022 2.362 -3.392 1.00 75.19 130 ILE A O 1
ATOM 1091 N N . LYS A 1 131 ? -15.939 2.557 -5.347 1.00 74.75 131 LYS A N 1
ATOM 1092 C CA . LYS A 1 131 ? -16.879 3.521 -5.940 1.00 74.75 131 LYS A CA 1
ATOM 1093 C C . LYS A 1 131 ? -18.257 2.919 -6.240 1.00 74.75 131 LYS A C 1
ATOM 1095 O O . LYS A 1 131 ? -19.259 3.616 -6.113 1.00 74.75 131 LYS A O 1
ATOM 1100 N N . LEU A 1 132 ? -18.292 1.667 -6.699 1.00 73.94 132 LEU A N 1
ATOM 1101 C CA . LEU A 1 132 ? -19.501 0.953 -7.126 1.00 73.94 132 LEU A CA 1
ATOM 1102 C C . LEU A 1 132 ? -20.165 0.171 -5.993 1.00 73.94 132 LEU A C 1
ATOM 1104 O O . LEU A 1 132 ? -21.301 -0.270 -6.165 1.00 73.94 132 LEU A O 1
ATOM 1108 N N . LYS A 1 133 ? -19.485 -0.021 -4.852 1.00 70.38 133 LYS A N 1
ATOM 1109 C CA . LYS A 1 133 ? -20.106 -0.612 -3.666 1.00 70.38 133 LYS A CA 1
ATOM 1110 C C . LYS A 1 133 ? -21.365 0.204 -3.362 1.00 70.38 133 LYS A C 1
ATOM 1112 O O . LYS A 1 133 ? -21.251 1.422 -3.202 1.00 70.38 133 LYS A O 1
ATOM 1117 N N . PRO A 1 134 ? -22.555 -0.423 -3.328 1.00 57.28 134 PRO A N 1
ATOM 1118 C CA . PRO A 1 134 ? -23.790 0.290 -3.056 1.00 57.28 134 PR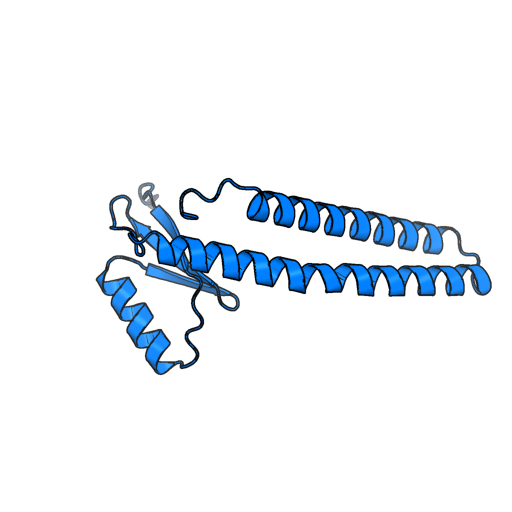O A CA 1
ATOM 1119 C C . PRO A 1 134 ? -23.640 0.935 -1.686 1.00 57.28 134 PRO A C 1
ATOM 1121 O O . PRO A 1 134 ? -23.560 0.256 -0.660 1.00 57.28 134 PRO A O 1
ATOM 1124 N N . ASN A 1 135 ? -23.498 2.257 -1.695 1.00 56.16 135 ASN A N 1
ATOM 1125 C CA . ASN A 1 135 ? -23.292 3.010 -0.483 1.00 56.16 135 ASN A CA 1
ATOM 1126 C C . ASN A 1 135 ? -24.635 3.020 0.244 1.00 56.16 135 ASN A C 1
ATOM 1128 O O . ASN A 1 135 ? -25.522 3.799 -0.095 1.00 56.16 135 ASN A O 1
ATOM 1132 N N . LYS A 1 136 ? -24.787 2.125 1.227 1.00 50.78 136 LYS A N 1
ATOM 1133 C CA . LYS A 1 136 ? -25.996 1.976 2.057 1.00 50.78 136 LYS A CA 1
ATOM 1134 C C . LYS A 1 136 ? -26.345 3.261 2.836 1.00 50.78 136 LYS A C 1
ATOM 1136 O O . LYS A 1 136 ? -27.350 3.298 3.536 1.00 50.78 136 LYS A O 1
ATOM 1141 N N . TYR A 1 137 ? -25.503 4.286 2.708 1.00 49.16 137 TYR A N 1
ATOM 1142 C CA . TYR A 1 137 ? -25.494 5.533 3.453 1.00 49.16 137 TYR A CA 1
ATOM 1143 C C . TYR A 1 137 ? -25.586 6.786 2.565 1.00 49.16 137 TYR A C 1
ATOM 1145 O O . TYR A 1 137 ? -25.629 7.894 3.087 1.00 49.16 137 TYR A O 1
ATOM 1153 N N . ARG A 1 138 ? -25.653 6.643 1.231 1.00 46.41 138 ARG A N 1
ATOM 1154 C CA . ARG A 1 138 ? -26.084 7.735 0.341 1.00 46.41 138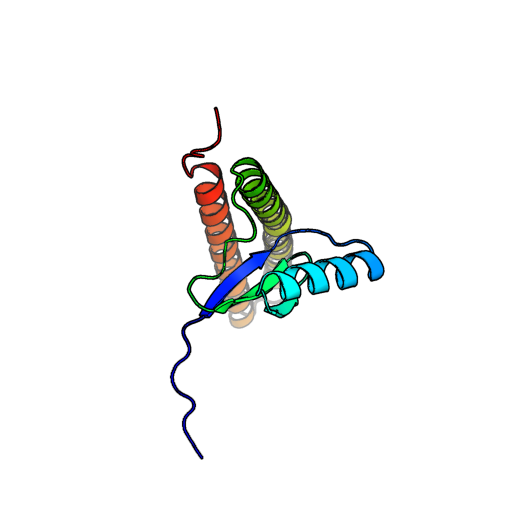 ARG A CA 1
ATOM 1155 C C . ARG A 1 138 ? -27.610 7.695 0.239 1.00 46.41 138 ARG A C 1
ATOM 1157 O O . ARG A 1 138 ? -28.140 6.892 -0.524 1.00 46.41 138 ARG A O 1
ATOM 1164 N N . LYS A 1 139 ? -28.291 8.517 1.037 1.00 42.09 139 LYS A N 1
ATOM 1165 C CA . LYS A 1 139 ? -29.639 8.997 0.706 1.00 42.09 139 LYS A CA 1
ATOM 1166 C C . LYS A 1 139 ? -29.520 10.260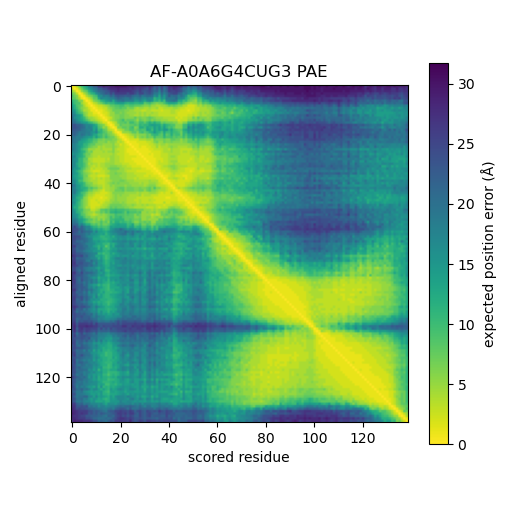 -0.133 1.00 42.09 139 LYS A C 1
ATOM 1168 O O . LYS A 1 139 ? -28.590 11.046 0.151 1.00 42.09 139 LYS A O 1
#

Secondary structure (DSSP, 8-state):
--------EEEEEEE----SHHHHHHHHHHHHHTTPEEEEEETTEEEEEEETTPPPS---HHHHHHHHHHHHHHHHHHTHHHHHHHHHHHHHHHHHHHH---HHHHHHHHHHHHHHHHHHHHHHHHHHHHHHS--TT--

InterPro domains:
  IPR021359 Protein of unknown function DUF2812 [PF11193] (2-70)

Foldseek 3Di:
DDDDDDFDKDKDKDQADPVDPVSVVVVQVVC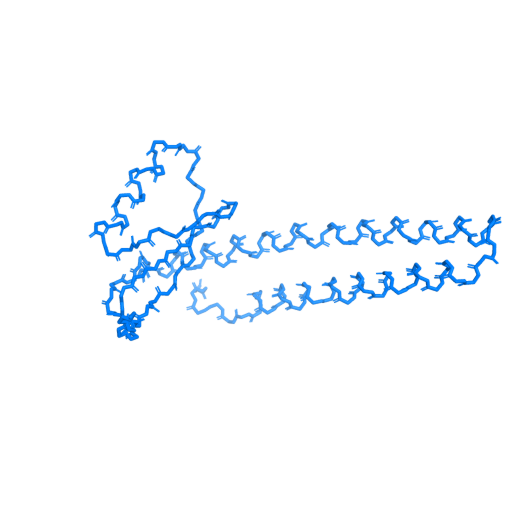VVLQWHWDDDDDRITIIMGGPPRDDPDPDLVSVVVVLVVVLVVLVVVLVVLVVVLVVLVVVLVVCVVPPPDPVVNVVSVVVSVVSVVVSVVSVVVSCCSVVVPSPRDD

Mean predicted aligned error: 12.98 Å

pLDDT: mean 76.13, std 12.48, range [38.47, 92.88]

Radius of gyration: 22.34 Å; Cα contacts (8 Å, |Δi|>4): 101; chains: 1; bounding box: 52×40×59 Å

Sequence (139 aa):
MEKKKPKNYIYYIYYHQLDNDSDKKEYIQLLKDAGWNFISQYDNMIFLRAEEGTEKIYTDIDTLAIRENKFSYSIKKDMFAPIIIMLLFIILRIILDSFINIKILNFTVEIIIAGLIGFTVALFIGYLKIKLKPNKYRK

Organism: Clostridium botulinum (NCBI:txid1491)

Nearest PDB structures (foldseek):
  8cwy-assembly1_R  TM=5.541E-01  e=3.766E+00  synthetic construct
  6b87-assembly2_B-3  TM=5.934E-01  e=9.920E+00  synthetic construct
  6b87-assembly1_A-2  TM=5.364E-01  e=7.662E+00  synthetic construct